Protein AF-A0A433KW57-F1 (afdb_monomer)

Mean predicted aligned error: 7.16 Å

Structure (mmCIF, N/CA/C/O backbone):
data_AF-A0A433KW57-F1
#
_entry.id   AF-A0A433KW57-F1
#
loop_
_atom_site.group_PDB
_atom_site.id
_atom_site.type_symbol
_atom_site.label_atom_id
_atom_site.label_alt_id
_atom_site.label_comp_id
_atom_site.label_asym_id
_atom_site.label_entity_id
_atom_site.label_seq_id
_atom_site.pdbx_PDB_ins_code
_atom_site.Cartn_x
_atom_site.Cartn_y
_atom_site.Cartn_z
_atom_site.occupancy
_atom_site.B_iso_or_equiv
_atom_site.auth_seq_id
_atom_site.auth_comp_id
_atom_site.auth_asym_id
_atom_site.auth_atom_id
_atom_site.pdbx_PDB_model_num
ATOM 1 N N . MET A 1 1 ? -6.059 -1.223 17.173 1.00 68.50 1 MET A N 1
ATOM 2 C CA . MET A 1 1 ? -6.092 -0.639 15.816 1.00 68.50 1 MET A CA 1
ATOM 3 C C . MET A 1 1 ? -5.021 -1.321 14.994 1.00 68.50 1 MET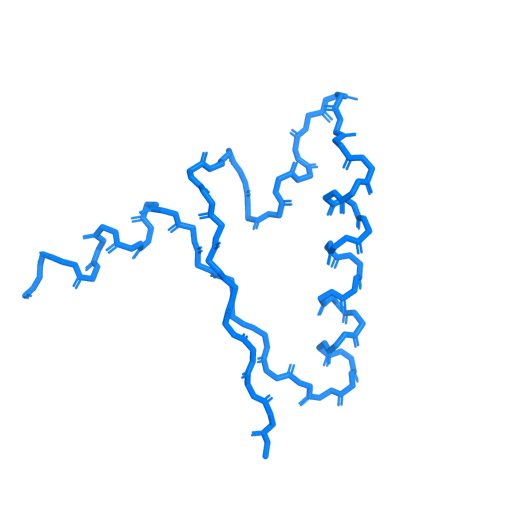 A C 1
ATOM 5 O O . MET A 1 1 ? -3.872 -1.324 15.421 1.00 68.50 1 MET A O 1
ATOM 9 N N . THR A 1 2 ? -5.401 -1.940 13.881 1.00 82.88 2 THR A N 1
ATOM 10 C CA . THR A 1 2 ? -4.461 -2.635 12.993 1.00 82.88 2 THR A CA 1
ATOM 11 C C . THR A 1 2 ? -3.931 -1.640 11.968 1.00 82.88 2 THR A C 1
ATOM 13 O O . THR A 1 2 ? -4.713 -0.920 11.348 1.00 82.88 2 THR A O 1
ATOM 16 N N . THR A 1 3 ? -2.609 -1.587 11.811 1.00 89.50 3 THR A N 1
ATOM 17 C CA . THR A 1 3 ? -1.940 -0.710 10.845 1.00 89.50 3 THR A CA 1
ATOM 18 C C . THR A 1 3 ? -1.193 -1.569 9.842 1.00 89.50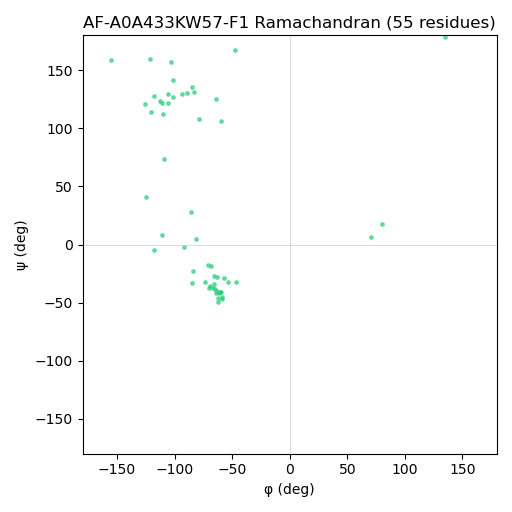 3 THR A C 1
ATOM 20 O O . THR A 1 3 ? -0.391 -2.413 10.235 1.00 89.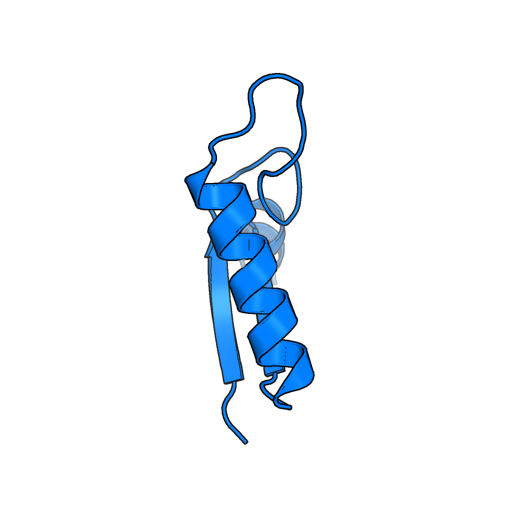50 3 THR A O 1
ATOM 23 N N . ILE A 1 4 ? -1.437 -1.333 8.556 1.00 88.25 4 ILE A N 1
ATOM 24 C CA . ILE A 1 4 ? -0.771 -2.027 7.455 1.00 88.25 4 ILE A CA 1
ATOM 25 C C . ILE A 1 4 ? 0.103 -1.013 6.728 1.00 88.25 4 ILE A C 1
ATOM 27 O O . ILE A 1 4 ? -0.387 0.020 6.270 1.00 88.25 4 ILE A O 1
ATOM 31 N N . THR A 1 5 ? 1.399 -1.309 6.629 1.00 89.19 5 THR A N 1
ATOM 32 C CA . THR A 1 5 ? 2.336 -0.518 5.825 1.00 89.19 5 THR A CA 1
ATOM 33 C C . THR A 1 5 ? 2.773 -1.339 4.623 1.00 89.19 5 THR A C 1
ATOM 35 O O . THR A 1 5 ? 3.307 -2.432 4.787 1.00 89.19 5 THR A O 1
ATOM 38 N N . VAL A 1 6 ? 2.533 -0.806 3.430 1.00 85.38 6 VAL A N 1
ATOM 39 C CA . VAL A 1 6 ? 2.888 -1.415 2.147 1.00 85.38 6 VAL A CA 1
ATOM 40 C C . VAL A 1 6 ? 4.084 -0.668 1.575 1.00 85.38 6 VAL A C 1
ATOM 42 O O . VAL A 1 6 ? 4.054 0.562 1.482 1.00 85.38 6 VAL A O 1
ATOM 45 N N . TYR A 1 7 ? 5.111 -1.418 1.181 1.00 85.25 7 TYR A N 1
ATOM 46 C CA . TYR A 1 7 ? 6.293 -0.896 0.506 1.00 85.25 7 TYR A CA 1
ATOM 47 C C . TYR A 1 7 ? 6.285 -1.362 -0.943 1.00 85.25 7 TYR A C 1
ATOM 49 O O . TYR A 1 7 ? 6.422 -2.553 -1.210 1.00 85.25 7 TYR A O 1
ATOM 57 N N . ASP A 1 8 ? 6.100 -0.413 -1.850 1.00 80.25 8 ASP A N 1
ATOM 58 C CA . ASP A 1 8 ? 6.026 -0.652 -3.288 1.00 80.25 8 ASP A CA 1
ATOM 59 C C . ASP A 1 8 ? 7.375 -0.277 -3.939 1.00 80.25 8 ASP A C 1
ATOM 61 O O . ASP A 1 8 ? 8.014 0.695 -3.497 1.00 80.25 8 ASP A O 1
ATOM 65 N N . PRO A 1 9 ? 7.865 -1.028 -4.947 1.00 79.12 9 PRO A N 1
ATOM 66 C CA . PRO A 1 9 ? 8.971 -0.608 -5.807 1.00 79.12 9 PRO A CA 1
ATOM 67 C C . PRO A 1 9 ? 8.842 0.829 -6.350 1.00 79.12 9 PRO A C 1
ATOM 69 O O . PRO A 1 9 ? 7.789 1.463 -6.262 1.00 79.12 9 PRO A O 1
ATOM 72 N N . PRO A 1 10 ? 9.929 1.386 -6.922 1.00 76.56 10 PRO A N 1
ATOM 73 C CA . PRO A 1 10 ? 9.855 2.652 -7.641 1.00 76.56 10 PRO A CA 1
ATOM 74 C C . PRO A 1 10 ? 8.880 2.520 -8.817 1.00 76.56 10 PRO A C 1
ATOM 76 O O . PRO A 1 10 ? 9.179 1.880 -9.823 1.00 76.56 10 PRO A O 1
ATOM 79 N N . MET A 1 11 ? 7.709 3.128 -8.660 1.00 77.06 11 MET A N 1
ATOM 80 C CA . MET A 1 11 ? 6.606 3.127 -9.616 1.00 77.06 11 MET A CA 1
ATOM 81 C C . MET A 1 11 ? 6.268 4.568 -10.006 1.00 77.06 11 MET A C 1
ATOM 83 O O . MET A 1 11 ? 6.603 5.506 -9.286 1.00 77.06 11 MET A O 1
ATOM 87 N N . CYS A 1 12 ? 5.591 4.760 -11.142 1.00 79.25 12 CYS A N 1
ATOM 88 C CA . CYS A 1 12 ? 5.205 6.095 -11.622 1.00 79.25 12 CYS A CA 1
ATOM 89 C C . CYS A 1 12 ? 4.079 6.744 -10.781 1.00 79.25 12 CYS A C 1
ATOM 91 O O . CYS A 1 12 ? 3.861 7.951 -10.870 1.00 79.25 12 CYS A O 1
ATOM 93 N N . CYS A 1 13 ? 3.333 5.961 -9.992 1.00 77.12 13 CYS A N 1
ATOM 94 C CA . CYS A 1 13 ? 2.214 6.429 -9.168 1.00 77.12 13 CYS A CA 1
ATOM 95 C C . CYS A 1 13 ? 1.953 5.500 -7.973 1.00 77.12 13 CYS A C 1
ATOM 97 O O . CYS A 1 13 ? 2.272 4.316 -8.048 1.00 77.12 13 CYS A O 1
ATOM 99 N N . ALA A 1 14 ? 1.289 6.017 -6.929 1.00 75.25 14 ALA A N 1
ATOM 100 C CA . ALA A 1 14 ? 1.059 5.400 -5.607 1.00 75.25 14 ALA A CA 1
ATOM 101 C C . ALA A 1 14 ? 0.580 3.937 -5.573 1.00 75.25 14 ALA A C 1
ATOM 103 O O . ALA A 1 14 ? 0.868 3.226 -4.613 1.00 75.25 14 ALA A O 1
ATOM 104 N N . THR A 1 15 ? -0.195 3.515 -6.569 1.00 77.75 15 THR A N 1
ATOM 105 C CA . THR A 1 15 ? -0.807 2.179 -6.650 1.00 77.75 15 THR A CA 1
ATOM 106 C C . THR A 1 15 ? -0.333 1.384 -7.862 1.00 77.75 15 THR A C 1
ATOM 108 O O . THR A 1 15 ? -0.756 0.249 -8.047 1.00 77.75 15 THR A O 1
ATOM 111 N N . GLY A 1 16 ? 0.477 1.993 -8.734 1.00 77.56 16 GLY A N 1
ATOM 112 C CA . GLY A 1 16 ? 0.832 1.418 -10.031 1.00 77.56 16 GLY A CA 1
ATOM 113 C C . GLY A 1 16 ? -0.301 1.376 -11.061 1.00 77.56 16 GLY A C 1
ATOM 114 O O . GLY A 1 16 ? -0.106 0.837 -12.142 1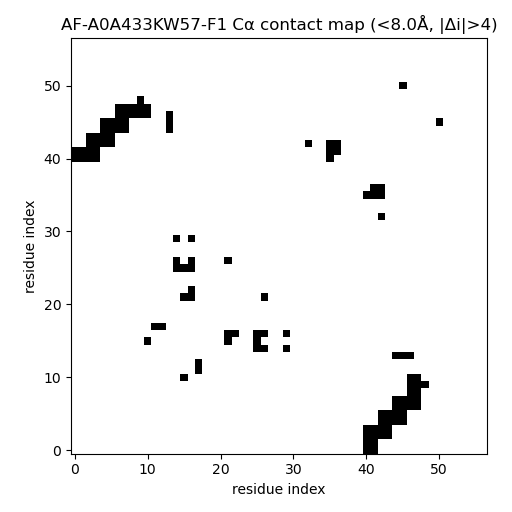.00 77.56 16 GLY A O 1
ATOM 115 N N . VAL A 1 17 ? -1.470 1.963 -10.772 1.00 82.56 17 VAL A N 1
ATOM 116 C CA . VAL A 1 17 ? -2.658 1.940 -11.657 1.00 82.56 17 VAL A CA 1
ATOM 117 C C . VAL A 1 17 ? -2.637 3.074 -12.704 1.00 82.56 17 VAL A C 1
ATOM 119 O O . VAL A 1 17 ? -3.665 3.564 -13.155 1.00 82.56 17 VAL A O 1
ATOM 122 N N . CYS A 1 18 ? -1.455 3.539 -13.103 1.00 81.06 18 CYS A N 1
ATOM 123 C CA . CYS A 1 18 ? -1.282 4.611 -14.085 1.00 81.06 18 CYS A CA 1
ATOM 124 C C . CYS A 1 18 ? -0.808 4.049 -15.431 1.00 81.06 18 CYS A C 1
ATOM 126 O O . CYS A 1 18 ? 0.258 3.449 -15.507 1.00 81.06 18 CYS A O 1
ATOM 128 N N . GLY A 1 19 ? -1.568 4.287 -16.504 1.00 76.81 19 GLY A N 1
ATOM 129 C CA . GLY A 1 19 ? -1.202 3.890 -17.870 1.00 76.81 19 GLY A CA 1
ATOM 130 C C . GLY A 1 19 ? -2.354 3.239 -18.638 1.00 76.81 19 GLY A C 1
ATOM 131 O O . GLY A 1 19 ? -3.454 3.101 -18.112 1.00 76.81 19 GLY A O 1
ATOM 132 N N . ALA A 1 20 ? -2.104 2.874 -19.898 1.00 75.81 20 ALA A N 1
ATOM 133 C CA . ALA A 1 20 ? -3.080 2.180 -20.747 1.00 75.81 20 ALA A CA 1
ATOM 134 C C . ALA A 1 20 ? -3.071 0.652 -20.536 1.00 75.81 20 ALA A C 1
ATOM 136 O O . ALA A 1 20 ? -4.126 0.030 -20.594 1.00 75.81 20 ALA A O 1
ATOM 137 N N . ASP A 1 21 ? -1.904 0.076 -20.234 1.00 81.75 21 ASP A N 1
ATOM 138 C CA . ASP A 1 21 ? -1.706 -1.352 -19.950 1.00 81.75 21 ASP A CA 1
ATOM 139 C C . ASP A 1 21 ? -1.393 -1.552 -18.463 1.00 81.75 21 ASP A C 1
ATOM 141 O O . ASP A 1 21 ? -0.248 -1.761 -18.061 1.00 81.75 21 ASP A O 1
ATOM 145 N N . VAL A 1 22 ? -2.416 -1.409 -17.623 1.00 84.31 22 VAL A N 1
ATOM 146 C CA . VAL A 1 22 ? -2.283 -1.618 -16.176 1.00 84.31 22 VAL A CA 1
ATOM 147 C C . VAL A 1 22 ? -2.440 -3.100 -15.842 1.00 84.31 22 VAL A C 1
ATOM 149 O O . VAL A 1 22 ? -3.375 -3.752 -16.303 1.00 84.31 22 VAL A O 1
ATOM 152 N N . ASP A 1 23 ? -1.564 -3.617 -14.979 1.00 86.38 23 ASP A N 1
ATOM 153 C CA . ASP A 1 23 ? -1.686 -4.973 -14.443 1.00 86.38 23 ASP A CA 1
ATOM 154 C C . ASP A 1 23 ? -2.960 -5.118 -13.588 1.00 86.38 23 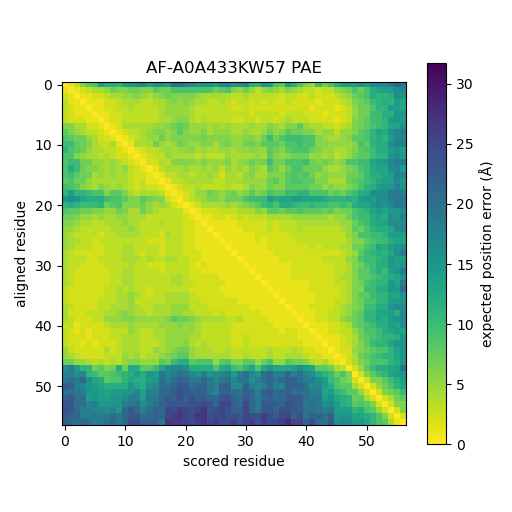ASP A C 1
ATOM 156 O O . ASP A 1 23 ? -3.181 -4.390 -12.613 1.00 86.38 23 ASP A O 1
ATOM 160 N N . GLN A 1 24 ? -3.793 -6.103 -13.922 1.00 88.44 24 GLN A N 1
ATOM 161 C CA . GLN A 1 24 ? -5.028 -6.416 -13.203 1.00 88.44 24 GLN A CA 1
ATOM 162 C C . GLN A 1 24 ? -4.795 -6.724 -11.712 1.00 88.44 24 GLN A C 1
ATOM 164 O O . GLN A 1 24 ? -5.669 -6.466 -10.875 1.00 88.44 24 GLN A O 1
ATOM 169 N N . GLN A 1 25 ? -3.623 -7.254 -11.355 1.00 87.31 25 GLN A N 1
ATOM 170 C CA . GLN A 1 25 ? -3.253 -7.500 -9.964 1.00 87.31 25 GLN A CA 1
ATOM 171 C C . GLN A 1 25 ? -3.085 -6.193 -9.184 1.00 87.31 25 GLN A C 1
ATOM 173 O O . GLN A 1 25 ? -3.530 -6.118 -8.040 1.00 87.31 25 GLN A O 1
ATOM 178 N N . LEU A 1 26 ? -2.540 -5.140 -9.804 1.00 84.75 26 LEU A N 1
ATOM 179 C CA . LEU A 1 26 ? -2.398 -3.818 -9.179 1.00 84.75 26 LEU A CA 1
ATOM 180 C C . LEU A 1 26 ? -3.755 -3.137 -8.971 1.00 84.75 26 LEU A C 1
ATOM 182 O O . LEU A 1 26 ? -3.974 -2.495 -7.945 1.00 84.75 26 LEU A O 1
ATOM 186 N N . ILE A 1 27 ? -4.692 -3.331 -9.903 1.00 88.31 27 ILE A N 1
ATOM 187 C CA . ILE A 1 27 ? -6.075 -2.845 -9.770 1.00 88.31 27 ILE A CA 1
ATOM 188 C C . ILE A 1 27 ? -6.758 -3.510 -8.573 1.00 88.31 27 ILE A C 1
ATOM 190 O O . ILE A 1 27 ? -7.343 -2.831 -7.728 1.00 88.31 27 ILE A O 1
ATOM 194 N N . THR A 1 28 ? -6.658 -4.838 -8.489 1.00 90.00 28 THR A N 1
ATOM 195 C CA . THR A 1 28 ? -7.253 -5.622 -7.396 1.00 90.00 28 THR A CA 1
ATOM 196 C C . THR A 1 28 ? -6.644 -5.220 -6.056 1.00 90.00 28 THR A C 1
ATOM 198 O O . THR A 1 28 ? -7.363 -4.909 -5.112 1.00 90.00 28 THR A O 1
ATOM 201 N N . PHE A 1 29 ? -5.317 -5.110 -6.005 1.00 88.88 29 PHE A N 1
ATOM 202 C CA . PHE A 1 29 ? -4.597 -4.677 -4.817 1.00 88.88 29 PHE A CA 1
ATOM 203 C C . PHE A 1 29 ? -5.025 -3.281 -4.342 1.00 88.88 29 PHE A C 1
ATOM 205 O O . PHE A 1 29 ? -5.272 -3.078 -3.154 1.00 88.88 29 PHE A O 1
ATOM 212 N N . ALA A 1 30 ? -5.163 -2.316 -5.256 1.00 87.00 30 ALA A N 1
ATOM 213 C CA . ALA A 1 30 ? -5.628 -0.975 -4.915 1.00 87.00 30 ALA A CA 1
ATOM 214 C C . ALA A 1 30 ? -7.050 -0.987 -4.325 1.00 87.00 30 ALA A C 1
ATOM 216 O O . ALA A 1 30 ? -7.304 -0.306 -3.328 1.00 87.00 30 ALA A O 1
ATOM 217 N N . ALA A 1 31 ? -7.951 -1.795 -4.893 1.00 91.06 31 ALA A N 1
ATOM 218 C CA . ALA A 1 31 ? -9.314 -1.956 -4.392 1.00 91.06 31 ALA A CA 1
ATOM 219 C C . ALA A 1 31 ? -9.348 -2.585 -2.988 1.00 91.06 31 ALA A C 1
ATOM 221 O O . ALA A 1 31 ? -10.081 -2.108 -2.120 1.00 91.06 31 ALA A O 1
ATOM 222 N N . ASP A 1 32 ? -8.514 -3.595 -2.733 1.00 91.75 32 ASP A N 1
ATOM 223 C CA . ASP A 1 32 ? -8.415 -4.247 -1.424 1.00 91.75 32 ASP A CA 1
ATOM 224 C C . ASP A 1 32 ? -7.922 -3.278 -0.340 1.00 91.75 32 ASP A C 1
ATOM 226 O O . ASP A 1 32 ? -8.442 -3.259 0.780 1.00 91.75 32 ASP A O 1
ATOM 230 N N . LEU A 1 33 ? -6.948 -2.421 -0.664 1.00 88.75 33 LEU A N 1
ATOM 231 C CA . LEU A 1 33 ? -6.461 -1.402 0.267 1.00 88.75 33 LEU A CA 1
ATOM 232 C C . LEU A 1 33 ? -7.529 -0.360 0.605 1.00 88.75 33 LEU A C 1
ATOM 234 O O . LEU A 1 33 ? -7.613 0.075 1.756 1.00 88.75 33 LEU A O 1
ATOM 238 N N . ASP A 1 34 ? -8.345 0.043 -0.365 1.00 89.62 34 ASP A N 1
ATOM 239 C CA . ASP A 1 34 ? -9.459 0.958 -0.119 1.00 89.62 34 ASP A CA 1
ATOM 240 C C . ASP A 1 34 ? -10.585 0.291 0.678 1.00 89.62 34 ASP A C 1
ATOM 242 O O . ASP A 1 34 ? -11.131 0.904 1.603 1.00 89.62 34 ASP A O 1
ATOM 246 N N . TRP A 1 35 ? -10.864 -0.991 0.424 1.00 93.88 35 TRP A N 1
ATOM 247 C CA . TRP A 1 35 ? -11.771 -1.773 1.258 1.00 93.88 35 TRP A CA 1
ATOM 248 C C . TRP A 1 35 ? -11.278 -1.831 2.709 1.00 93.88 35 TRP A C 1
ATOM 250 O O . TRP A 1 35 ? -12.042 -1.518 3.621 1.00 93.88 35 TRP A O 1
ATOM 260 N N . LEU A 1 36 ? -9.995 -2.107 2.952 1.00 91.06 36 LEU A N 1
ATOM 261 C CA . LEU A 1 36 ? -9.418 -2.135 4.302 1.00 91.06 36 LEU A CA 1
ATOM 262 C C . LEU A 1 36 ? -9.549 -0.789 5.031 1.00 91.06 36 LEU A C 1
ATOM 264 O O . LEU A 1 36 ? -9.902 -0.764 6.214 1.00 91.06 36 LEU A O 1
ATOM 268 N N . LYS A 1 37 ? -9.341 0.338 4.336 1.00 89.12 37 LYS A N 1
ATOM 269 C CA . LYS A 1 37 ? -9.577 1.674 4.914 1.00 89.12 37 LYS A CA 1
ATOM 270 C C . LYS A 1 37 ? -11.036 1.852 5.340 1.00 89.12 37 LYS A C 1
ATOM 272 O O . LYS A 1 37 ? -11.284 2.382 6.422 1.00 89.12 37 LYS A O 1
ATOM 277 N N . SER A 1 38 ? -11.993 1.369 4.539 1.00 93.06 38 SER A N 1
ATOM 278 C CA . SER A 1 38 ? -13.424 1.410 4.889 1.00 93.06 38 SER A CA 1
ATOM 279 C C . SER A 1 38 ? -13.756 0.592 6.144 1.00 93.06 38 SER A C 1
ATOM 281 O O . SER A 1 38 ? -14.669 0.945 6.884 1.00 93.06 38 SER A O 1
ATOM 283 N N . GLN A 1 39 ? -12.979 -0.459 6.426 1.00 94.12 39 GLN A N 1
ATOM 284 C CA . GLN A 1 39 ? -13.110 -1.283 7.633 1.00 94.12 39 GLN A CA 1
ATOM 285 C C . GLN A 1 39 ? -12.424 -0.665 8.868 1.00 94.12 39 GLN A C 1
ATOM 287 O O . GLN A 1 39 ? -12.361 -1.293 9.924 1.00 94.12 39 GLN A O 1
ATOM 292 N N . GLY A 1 40 ? -11.888 0.556 8.760 1.00 92.50 40 GLY A N 1
ATOM 293 C CA . GLY A 1 40 ? -11.195 1.238 9.856 1.00 92.50 40 GLY A CA 1
ATOM 294 C C . GLY A 1 40 ? -9.745 0.788 10.061 1.00 92.50 40 GLY A C 1
ATOM 295 O O . GLY A 1 40 ? -9.169 1.039 11.122 1.00 92.50 40 GLY A O 1
ATOM 296 N N . VAL A 1 41 ? -9.139 0.125 9.068 1.00 92.31 41 VAL A N 1
ATOM 297 C CA . VAL A 1 41 ? -7.711 -0.220 9.078 1.00 92.31 41 VAL A CA 1
ATOM 298 C C . VAL A 1 41 ? -6.894 0.976 8.596 1.00 92.31 41 VAL A C 1
ATOM 300 O O . VAL A 1 41 ? -7.161 1.557 7.544 1.00 92.31 41 VAL A O 1
ATOM 303 N N . THR A 1 42 ? -5.843 1.323 9.336 1.00 92.56 42 THR A N 1
ATOM 304 C CA . THR A 1 42 ? -4.916 2.376 8.910 1.00 92.56 42 THR A CA 1
ATOM 305 C C . THR A 1 42 ? -3.954 1.809 7.870 1.00 92.56 42 THR A C 1
ATOM 307 O O . THR A 1 42 ? -3.060 1.033 8.209 1.00 92.56 42 THR A O 1
ATOM 310 N N . VAL A 1 43 ? -4.113 2.209 6.608 1.00 88.94 43 VAL A N 1
ATOM 311 C CA . VAL A 1 43 ? -3.242 1.787 5.500 1.00 88.94 43 VAL A CA 1
ATOM 312 C C . VAL A 1 43 ? -2.246 2.893 5.156 1.00 88.94 43 VAL A C 1
ATOM 314 O O . VAL A 1 43 ? -2.634 4.029 4.877 1.00 88.94 43 VAL A O 1
ATOM 317 N N . ARG A 1 44 ? -0.953 2.560 5.137 1.00 88.81 44 ARG A N 1
ATOM 318 C CA . ARG A 1 44 ? 0.140 3.456 4.745 1.00 88.81 44 ARG A CA 1
ATOM 319 C C . ARG A 1 44 ? 0.893 2.873 3.554 1.00 88.81 44 ARG A C 1
ATOM 321 O O . ARG A 1 44 ? 1.566 1.861 3.687 1.00 88.81 44 ARG A O 1
ATOM 328 N N . LEU A 1 45 ? 0.818 3.548 2.414 1.00 85.19 45 LEU A N 1
ATOM 329 C CA . LEU A 1 45 ? 1.604 3.226 1.223 1.00 85.19 45 LEU A CA 1
ATOM 330 C C . LEU A 1 45 ? 2.888 4.056 1.207 1.00 85.19 45 LEU A C 1
ATOM 332 O O . LEU A 1 45 ? 2.850 5.279 1.392 1.00 85.19 45 LEU A O 1
ATOM 336 N N . ILE A 1 46 ? 4.020 3.388 1.011 1.00 83.19 46 ILE A N 1
ATOM 337 C CA . ILE A 1 46 ? 5.343 3.996 0.890 1.00 83.19 46 ILE A CA 1
ATOM 338 C C . ILE A 1 46 ? 5.966 3.517 -0.419 1.00 83.19 46 ILE A C 1
ATOM 340 O O . ILE A 1 46 ? 6.168 2.322 -0.610 1.00 83.19 46 ILE A O 1
ATOM 344 N N . GLN A 1 47 ? 6.300 4.463 -1.294 1.00 78.12 47 GLN A N 1
ATOM 345 C CA . GLN A 1 47 ? 7.022 4.196 -2.539 1.00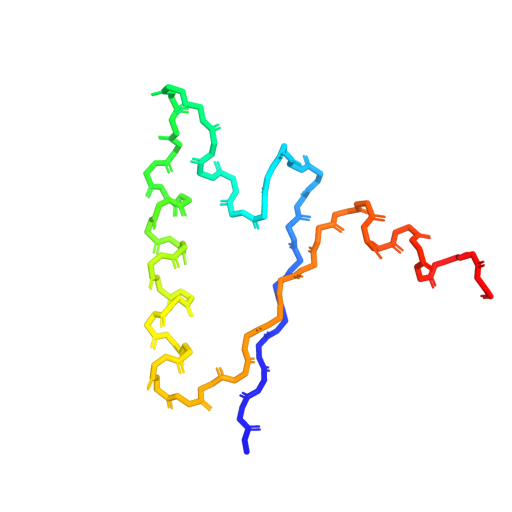 78.12 47 GLN A CA 1
ATOM 346 C C . GLN A 1 47 ? 8.486 4.603 -2.407 1.00 78.12 47 GLN A C 1
ATOM 348 O O . GLN A 1 47 ? 8.834 5.432 -1.565 1.00 78.12 47 GLN A O 1
ATOM 353 N N . HIS A 1 48 ? 9.348 4.014 -3.230 1.00 64.19 48 HIS A N 1
ATOM 354 C CA . HIS A 1 48 ? 10.806 4.091 -3.107 1.00 64.19 48 HIS A CA 1
ATOM 355 C C . HIS A 1 48 ? 11.385 5.524 -3.035 1.00 64.19 48 HIS A C 1
ATOM 357 O O . HIS A 1 48 ? 12.341 5.752 -2.293 1.00 64.19 48 HIS A O 1
ATOM 363 N N . GLU A 1 49 ? 10.784 6.524 -3.693 1.00 52.94 49 GLU A N 1
ATOM 364 C CA . GLU A 1 49 ? 11.220 7.930 -3.551 1.00 52.94 49 GLU A CA 1
ATOM 365 C C . GLU A 1 49 ? 10.995 8.494 -2.133 1.00 52.94 49 GLU A C 1
ATOM 367 O O . GLU A 1 49 ? 11.753 9.334 -1.650 1.00 52.94 49 GLU A O 1
ATOM 372 N N . LYS A 1 50 ? 10.006 7.960 -1.406 1.00 55.59 50 LYS A N 1
ATOM 373 C CA . L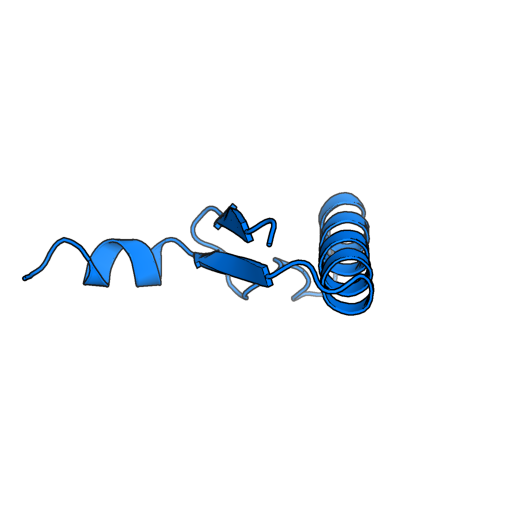YS A 1 50 ? 9.695 8.322 -0.018 1.00 55.59 50 LYS A CA 1
ATOM 374 C C . LYS A 1 50 ? 10.549 7.562 1.000 1.00 55.59 50 LYS A C 1
ATOM 376 O O . LYS A 1 50 ? 10.740 8.053 2.109 1.00 55.59 50 LYS A O 1
ATOM 381 N N . LEU A 1 51 ? 11.097 6.399 0.635 1.00 51.31 51 LEU A N 1
ATOM 382 C CA . LEU A 1 51 ? 12.066 5.675 1.467 1.00 51.31 51 LEU A CA 1
ATOM 383 C C . LEU A 1 51 ? 13.441 6.366 1.457 1.00 51.31 51 LEU A C 1
ATOM 385 O O . LEU A 1 51 ? 14.140 6.357 2.470 1.00 51.31 51 LEU A O 1
ATOM 389 N N . LEU A 1 52 ? 13.804 7.012 0.342 1.00 45.94 52 LEU A N 1
ATOM 390 C CA . LEU A 1 52 ? 15.050 7.774 0.226 1.00 45.94 52 LEU A CA 1
ATOM 391 C C . LEU A 1 52 ? 15.067 9.002 1.157 1.00 45.94 52 LEU A C 1
ATOM 393 O O . LEU A 1 52 ? 16.101 9.311 1.740 1.00 45.94 52 LEU A O 1
ATOM 397 N N . LEU A 1 53 ? 13.910 9.637 1.384 1.00 48.06 53 LEU A N 1
ATOM 398 C CA . LEU A 1 53 ? 13.759 10.760 2.323 1.00 48.06 53 LEU A CA 1
ATOM 399 C C . LEU A 1 53 ? 13.927 10.368 3.805 1.00 48.06 53 LEU A C 1
ATOM 401 O O . LEU A 1 53 ? 14.193 11.236 4.627 1.00 48.06 53 LEU A O 1
ATOM 405 N N . LEU A 1 54 ? 13.821 9.081 4.161 1.00 42.12 54 LEU A N 1
ATOM 406 C CA . 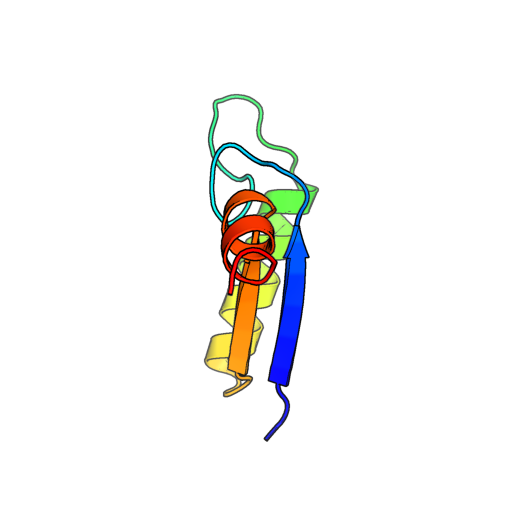LEU A 1 54 ? 14.048 8.579 5.529 1.00 42.12 54 LEU A CA 1
ATOM 407 C C . LEU A 1 54 ? 15.499 8.129 5.787 1.00 42.12 54 LEU A C 1
ATOM 409 O O . LEU A 1 54 ? 15.815 7.728 6.904 1.00 42.12 54 LEU A O 1
ATOM 413 N N . ARG A 1 55 ? 16.385 8.191 4.782 1.00 41.81 55 ARG A N 1
ATOM 414 C CA . ARG A 1 55 ? 17.821 7.863 4.907 1.00 41.81 55 ARG A CA 1
ATOM 415 C C . ARG A 1 55 ? 18.759 9.073 4.772 1.00 41.81 55 ARG A C 1
ATOM 417 O O . ARG A 1 55 ? 19.969 8.879 4.725 1.00 41.81 55 ARG A O 1
ATOM 424 N N . VAL A 1 56 ? 18.226 10.299 4.726 1.00 41.69 56 VAL A N 1
ATOM 425 C CA . VAL A 1 56 ? 19.015 11.551 4.656 1.00 41.69 56 VAL A CA 1
ATOM 426 C C . VAL A 1 56 ? 18.639 12.521 5.789 1.00 41.69 56 VAL A C 1
ATOM 428 O O . VAL A 1 56 ? 18.538 13.728 5.593 1.00 41.69 56 VAL A O 1
ATOM 431 N N . THR A 1 57 ? 18.432 11.987 6.992 1.00 42.16 57 THR A N 1
ATOM 432 C CA . THR A 1 57 ? 18.485 12.760 8.247 1.00 42.16 57 THR A CA 1
ATOM 433 C C . THR A 1 57 ? 19.269 11.980 9.279 1.00 42.16 57 THR A C 1
ATOM 435 O O . THR A 1 57 ? 19.139 10.734 9.264 1.00 42.16 57 THR A O 1
#

pLDDT: mean 78.63, std 15.2, range [41.69, 94.12]

InterPro domains:
  IPR010712 Arsenical-resistance operon trans-acting repressor ArsD [PF06953] (1-44)

Radius of gyration: 12.77 Å; Cα contacts (8 Å, |Δi|>4): 59; chains: 1; bounding box: 32×20×37 Å

Nearest PDB structures (foldseek):
  3ktb-assembly1_A  TM=8.343E-01  e=3.157E-03  Phocaeicola vulgatus ATCC 8482
  3tpa-assembly1_A  TM=4.353E-01  e=6.174E+00  Glaesserella parasuis 29755
  5bwj-assembly2_D  TM=4.727E-01  e=9.957E+00  Borreliella burgdorferi B31

Foldseek 3Di:
DAEAEDEDEAEPDQQNQDDDDGDPVSVVVVVVQVVCVVVVYHYHTDYPVNVVVVVPD

Sequence (57 aa):
MTTITVYDPPMCCATGVCGADVDQQLITFAADLDWLKSQGVTVRLIQHEKLLLLRVT
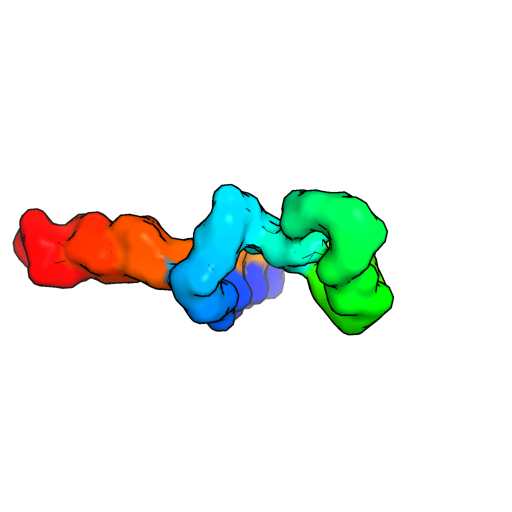
Organism: NCBI:txid447567

Secondary structure (DSSP, 8-state):
--EEEEEE-S-SSTTS--SSS--HHHHHHHHHHHHHHHTT-EEEEEEHHHHHTTS--

Solvent-accessible surface area (backbone atoms only — not comparable to full-atom values): 3620 Å² total; per-residue (Å²): 135,60,73,48,77,46,81,47,70,83,59,97,43,100,57,51,72,69,72,94,85,51,58,68,65,36,51,52,51,48,51,52,54,53,52,40,43,75,74,68,35,49,73,44,82,43,42,44,76,62,56,55,67,71,71,76,117